Protein AF-A0A7X0EAP2-F1 (afdb_monomer_lite)

Sequence (167 aa):
MKRFVDAPPYDEELSGLHWRYCTFVQALNAYLIGMSKDGLFSGKLLLDENGRLLDAGHTVYPSPDGTKFLAVEQEDGMDGELWTVSDMTGRKLWSGYAGTKIPQQPRGKPDMKPYEAIESNYELPRWTGQGQLQANQVCAAGKLKRVITLKLKDGAWSWKPSIHCAN

Foldseek 3Di:
DDDDDWADDPPDVQAGKDKDWDAQDVLQCWTWIWIGHNQKTFTWTQHPVPRDIAGAGNDWAAANNNQKIKGWIDDPPDPFIKIFIAGSVNDTPDIDTQADWDWDDPPPCNPDGTDTDGQWGWADWHADNVRWIWTWTAGPPRDDTDIWTFDQDPNDTDIPPDDGDDD

Structure (mmCIF, N/CA/C/O backbone):
data_AF-A0A7X0EAP2-F1
#
_entry.id   AF-A0A7X0EAP2-F1
#
loop_
_atom_site.group_PDB
_atom_site.id
_atom_site.type_symbol
_atom_site.label_atom_id
_atom_site.label_alt_id
_atom_site.label_comp_id
_atom_site.label_asym_id
_atom_site.label_entity_id
_atom_site.label_seq_id
_atom_site.pdbx_PDB_ins_code
_atom_site.Cartn_x
_atom_site.Cartn_y
_atom_site.Cartn_z
_atom_site.occupancy
_atom_site.B_iso_or_equiv
_atom_site.auth_seq_id
_atom_site.auth_comp_id
_atom_site.auth_asym_id
_atom_site.auth_atom_id
_atom_site.pdbx_PDB_model_num
ATOM 1 N N . MET A 1 1 ? -19.034 -31.136 13.174 1.00 46.72 1 MET A N 1
ATOM 2 C CA . MET A 1 1 ? -17.945 -30.141 13.280 1.00 46.72 1 MET A CA 1
ATOM 3 C C . MET A 1 1 ? -17.408 -29.898 11.879 1.00 46.72 1 MET A C 1
ATOM 5 O O . MET A 1 1 ? -17.051 -30.868 11.226 1.00 46.72 1 MET A O 1
ATOM 9 N N . LYS A 1 2 ? -17.442 -28.661 11.373 1.00 57.12 2 LYS A N 1
ATOM 10 C CA . LYS A 1 2 ? -16.829 -28.313 10.082 1.00 57.12 2 LYS A CA 1
ATOM 11 C C . LYS A 1 2 ? -15.495 -27.637 10.382 1.00 57.12 2 LYS A C 1
ATOM 13 O O . LYS A 1 2 ? -15.462 -26.713 11.189 1.00 57.12 2 LYS A O 1
ATOM 18 N N . ARG A 1 3 ? -14.415 -28.147 9.798 1.00 69.44 3 ARG A N 1
ATOM 19 C CA . ARG A 1 3 ? -13.068 -27.589 9.926 1.00 69.44 3 ARG A CA 1
ATOM 20 C C . ARG A 1 3 ? -12.755 -26.838 8.638 1.00 69.44 3 ARG A C 1
ATOM 22 O O . ARG A 1 3 ? -13.052 -27.346 7.562 1.00 69.44 3 ARG A O 1
ATOM 29 N N . PHE A 1 4 ? -12.182 -25.649 8.763 1.00 69.56 4 PHE A N 1
ATOM 30 C CA . PHE A 1 4 ? -11.596 -24.957 7.625 1.00 69.56 4 PHE A CA 1
ATOM 31 C C . PHE A 1 4 ? -10.370 -25.743 7.138 1.00 69.56 4 PHE A C 1
ATOM 33 O O . PHE A 1 4 ? -9.511 -26.102 7.947 1.00 69.56 4 PHE A O 1
ATOM 40 N N . VAL A 1 5 ? -10.328 -26.053 5.846 1.00 65.81 5 VAL A N 1
ATOM 41 C CA . VAL A 1 5 ? -9.218 -26.750 5.192 1.00 65.81 5 VAL A CA 1
ATOM 42 C C . VAL A 1 5 ? -8.895 -25.957 3.933 1.00 65.81 5 VAL A C 1
ATOM 44 O O . VAL A 1 5 ? -9.810 -25.643 3.170 1.00 65.81 5 VAL A O 1
ATOM 47 N N . ASP A 1 6 ? -7.620 -25.625 3.760 1.00 72.50 6 ASP A N 1
ATOM 48 C CA . ASP A 1 6 ? -7.077 -25.023 2.541 1.00 72.50 6 ASP A CA 1
ATOM 49 C C . ASP A 1 6 ? -7.408 -25.884 1.301 1.00 72.50 6 ASP A C 1
ATOM 51 O O . ASP A 1 6 ? -7.773 -27.064 1.420 1.00 72.50 6 ASP A O 1
ATOM 55 N N . ALA A 1 7 ? -7.332 -25.300 0.100 1.00 72.62 7 ALA A N 1
ATOM 56 C CA . ALA A 1 7 ? -7.707 -26.012 -1.124 1.00 72.62 7 ALA A CA 1
ATOM 57 C C . ALA A 1 7 ? -6.470 -26.614 -1.821 1.00 72.62 7 ALA A C 1
ATOM 59 O O . ALA A 1 7 ? -5.561 -25.853 -2.154 1.00 72.62 7 ALA A O 1
ATOM 60 N N . PRO A 1 8 ? -6.445 -27.937 -2.093 1.00 66.00 8 PRO A N 1
ATOM 61 C CA . PRO A 1 8 ? -5.408 -28.563 -2.918 1.00 66.00 8 PRO A CA 1
ATOM 62 C C . PRO A 1 8 ? -5.456 -28.048 -4.375 1.00 66.00 8 PRO A C 1
ATOM 64 O O . PRO A 1 8 ? -6.495 -27.521 -4.788 1.00 66.00 8 PRO A O 1
ATOM 67 N N . PRO A 1 9 ? -4.403 -28.268 -5.185 1.00 59.28 9 PRO A N 1
ATOM 68 C CA . PRO A 1 9 ? -3.228 -29.101 -4.908 1.00 59.28 9 PRO A CA 1
ATOM 69 C C . PRO A 1 9 ? -2.066 -28.330 -4.257 1.00 59.28 9 PRO A C 1
ATOM 71 O O . PRO A 1 9 ? -1.942 -27.127 -4.425 1.00 59.28 9 PRO A O 1
ATOM 74 N N . TYR A 1 10 ? -1.240 -29.045 -3.487 1.00 62.09 10 TYR A N 1
ATOM 75 C CA . TYR A 1 10 ? -0.026 -28.533 -2.816 1.00 62.09 10 TYR A CA 1
ATOM 76 C C . TYR A 1 10 ? 1.244 -29.192 -3.370 1.00 62.09 10 TYR A C 1
ATOM 78 O O . TYR A 1 10 ? 2.250 -29.328 -2.678 1.00 62.09 10 TYR A O 1
ATOM 86 N N . ASP A 1 11 ? 1.133 -29.746 -4.571 1.00 66.94 11 ASP A N 1
ATOM 87 C CA . ASP A 1 11 ? 2.210 -30.413 -5.294 1.00 66.94 11 ASP A CA 1
ATOM 88 C C . ASP A 1 11 ? 3.345 -29.450 -5.661 1.00 66.94 11 ASP A C 1
ATOM 90 O O . ASP A 1 11 ? 4.502 -29.867 -5.689 1.00 66.94 11 ASP A O 1
ATOM 94 N N . GLU A 1 12 ? 3.033 -28.165 -5.833 1.00 63.22 12 GLU A N 1
ATOM 95 C CA . GLU A 1 12 ? 4.004 -27.076 -5.926 1.00 63.22 12 GLU A CA 1
ATOM 96 C C . GLU A 1 12 ? 3.786 -26.057 -4.795 1.00 63.22 12 GLU A C 1
ATOM 98 O O . GLU A 1 12 ? 2.662 -25.834 -4.343 1.00 63.22 12 GLU A O 1
ATOM 103 N N . GLU A 1 13 ? 4.866 -25.418 -4.330 1.00 65.12 13 GLU A N 1
ATOM 104 C CA . GLU A 1 13 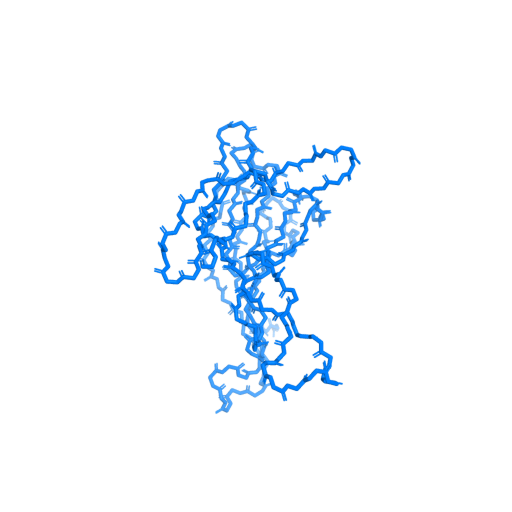? 4.871 -24.526 -3.152 1.00 65.12 13 GLU A CA 1
ATOM 105 C C . GLU A 1 13 ? 3.896 -23.337 -3.271 1.00 65.12 13 GLU A C 1
ATOM 107 O O . GLU A 1 13 ? 3.448 -22.796 -2.261 1.00 65.12 13 GLU A O 1
ATOM 112 N N . LEU A 1 14 ? 3.533 -22.954 -4.500 1.00 69.81 14 LEU A N 1
ATOM 113 C CA . LEU A 1 14 ? 2.633 -21.840 -4.808 1.00 69.81 14 LEU A CA 1
ATOM 114 C C . LEU A 1 14 ? 1.244 -22.273 -5.306 1.00 69.81 14 LEU A C 1
ATOM 116 O O . LEU A 1 14 ? 0.410 -21.404 -5.569 1.00 69.81 14 LEU A O 1
ATOM 120 N N . SER A 1 15 ? 0.982 -23.579 -5.413 1.00 74.06 15 SER A N 1
ATOM 121 C CA . SER A 1 15 ? -0.296 -24.119 -5.888 1.00 74.06 15 SER A CA 1
ATOM 122 C C . SER A 1 15 ? -1.357 -24.144 -4.793 1.00 74.06 15 SER A C 1
ATOM 124 O O . SER A 1 15 ? -1.052 -24.285 -3.603 1.00 74.06 15 SER A O 1
ATOM 126 N N . GLY A 1 16 ? -2.622 -24.042 -5.204 1.00 82.19 16 GLY A N 1
ATOM 127 C CA . GLY A 1 16 ? -3.758 -24.159 -4.296 1.00 82.19 16 GLY A CA 1
ATOM 128 C C . GLY A 1 16 ? -4.045 -22.860 -3.546 1.00 82.19 16 GLY A C 1
ATOM 129 O O . GLY A 1 16 ? -3.484 -21.809 -3.844 1.00 82.19 16 GLY A O 1
ATOM 130 N N . LEU A 1 17 ? -4.967 -22.916 -2.584 1.00 86.19 17 LEU A N 1
ATOM 131 C CA . LEU A 1 17 ? -5.385 -21.759 -1.785 1.00 86.19 17 LEU A CA 1
ATOM 132 C C . LEU A 1 17 ? -4.919 -21.929 -0.346 1.00 86.19 17 LEU A C 1
ATOM 134 O O . LEU A 1 17 ? -5.396 -22.837 0.331 1.00 86.19 17 LEU A O 1
ATOM 138 N N . HIS A 1 18 ? -4.092 -21.003 0.127 1.00 86.81 18 HIS A N 1
ATOM 139 C CA . HIS A 1 18 ? -3.555 -20.992 1.485 1.00 86.81 18 HIS A CA 1
ATOM 140 C C . HIS A 1 18 ? -4.033 -19.763 2.239 1.00 86.81 18 HIS A C 1
ATOM 142 O O . HIS A 1 18 ? -3.993 -18.646 1.712 1.00 86.81 18 HIS A O 1
ATOM 148 N N . TRP A 1 19 ? -4.423 -19.954 3.495 1.00 89.44 19 TRP A N 1
ATOM 149 C CA . TRP A 1 19 ? -4.751 -18.862 4.406 1.00 89.44 19 TRP A CA 1
ATOM 150 C C . TRP A 1 19 ? -3.836 -18.880 5.620 1.00 89.44 19 TRP A C 1
ATOM 152 O O . TRP A 1 19 ? -3.566 -19.923 6.212 1.00 89.44 19 TRP A O 1
ATOM 162 N N . ARG A 1 20 ? -3.390 -17.700 6.047 1.00 90.38 20 ARG A N 1
ATOM 163 C CA . ARG A 1 20 ? -2.554 -17.565 7.243 1.00 90.38 20 ARG A CA 1
ATOM 164 C C . ARG A 1 20 ? -2.922 -16.338 8.051 1.00 90.38 20 ARG A C 1
ATOM 166 O O . ARG A 1 20 ? -3.196 -15.271 7.509 1.00 90.38 20 ARG A O 1
ATOM 173 N N . TYR A 1 21 ? -2.875 -16.478 9.367 1.00 94.12 21 TYR A N 1
ATOM 174 C CA . TYR A 1 21 ? -2.925 -15.325 10.251 1.00 94.12 21 TYR A CA 1
ATOM 175 C C . TYR A 1 21 ? -1.620 -14.529 10.128 1.00 94.12 21 TYR A C 1
ATOM 177 O O . TYR A 1 21 ? -0.541 -15.105 10.262 1.00 94.12 21 TYR A O 1
ATOM 185 N N . CYS A 1 22 ? -1.716 -13.220 9.884 1.00 95.62 22 CYS A N 1
ATOM 186 C CA . CYS A 1 22 ? -0.547 -12.347 9.803 1.00 95.62 22 CYS A CA 1
ATOM 187 C C . CYS A 1 22 ? -0.344 -11.579 11.112 1.00 95.62 22 CYS A C 1
ATOM 189 O O . CYS A 1 22 ? 0.666 -11.757 11.788 1.00 95.62 22 CYS A O 1
ATOM 191 N N . THR A 1 23 ? -1.279 -10.691 11.461 1.00 97.62 23 THR A N 1
ATOM 192 C CA . THR A 1 23 ? -1.156 -9.811 12.633 1.00 97.62 23 THR A CA 1
ATOM 193 C C . THR A 1 23 ? -2.487 -9.140 12.979 1.00 97.62 23 THR A C 1
ATOM 195 O O . THR A 1 23 ? -3.434 -9.176 12.193 1.00 97.62 23 THR A O 1
ATOM 198 N N . PHE A 1 24 ? -2.540 -8.473 14.130 1.00 98.00 24 PHE A N 1
ATOM 199 C CA . PHE A 1 24 ? -3.602 -7.540 14.484 1.00 98.00 24 PHE A CA 1
ATOM 200 C C . PHE A 1 24 ? -3.171 -6.103 14.158 1.00 98.00 24 PHE A C 1
ATOM 202 O O . PHE A 1 24 ? -2.147 -5.616 14.640 1.00 98.00 24 PHE A O 1
ATOM 209 N N . VAL A 1 25 ? -3.953 -5.412 13.332 1.00 97.62 25 VAL A N 1
ATOM 210 C CA . VAL A 1 25 ? -3.721 -4.029 12.905 1.00 97.62 25 VAL A CA 1
ATOM 211 C C . VAL A 1 25 ? -4.490 -3.097 13.837 1.00 97.62 25 VAL A C 1
ATOM 213 O O . VAL A 1 25 ? -5.632 -2.724 13.570 1.00 97.62 25 VAL A O 1
ATOM 216 N N . GLN A 1 26 ? -3.844 -2.703 14.936 1.00 97.19 26 GLN A N 1
ATOM 217 C CA . GLN A 1 26 ? -4.470 -1.920 16.007 1.00 97.19 26 GLN A CA 1
ATOM 218 C C . GLN A 1 26 ? -5.163 -0.643 15.506 1.00 97.19 26 GLN A C 1
ATOM 220 O O . GLN A 1 26 ? -6.276 -0.349 15.928 1.00 97.19 26 GLN A O 1
ATOM 225 N N . ALA A 1 27 ? -4.545 0.088 14.573 1.00 96.44 27 ALA A N 1
ATOM 226 C CA . ALA A 1 27 ? -5.100 1.334 14.037 1.00 96.44 27 ALA A CA 1
ATOM 227 C C . ALA A 1 27 ? -6.436 1.157 13.288 1.00 96.44 27 ALA A C 1
ATOM 229 O O . ALA A 1 27 ? -7.172 2.125 13.136 1.00 96.44 27 ALA A O 1
ATOM 230 N N . LEU A 1 28 ? -6.745 -0.057 12.818 1.00 97.31 28 LEU A N 1
ATOM 231 C CA . LEU A 1 28 ? -7.996 -0.380 12.120 1.00 97.31 28 LEU A CA 1
ATOM 232 C C . LEU A 1 28 ? -8.943 -1.238 12.966 1.00 97.31 28 LEU A C 1
ATOM 234 O O . LEU A 1 28 ? -10.020 -1.582 12.487 1.00 97.31 28 LEU A O 1
ATOM 238 N N . ASN A 1 29 ? -8.531 -1.625 14.179 1.00 97.19 29 ASN A N 1
ATOM 239 C CA . ASN A 1 29 ? -9.209 -2.622 15.007 1.00 97.19 29 ASN A CA 1
ATOM 240 C C . ASN A 1 29 ? -9.577 -3.900 14.217 1.00 97.19 29 ASN A C 1
ATOM 242 O O . ASN A 1 29 ? -10.735 -4.323 14.175 1.00 97.19 29 ASN A O 1
ATOM 246 N N . ALA A 1 30 ? -8.599 -4.470 13.506 1.00 98.12 30 ALA A N 1
ATOM 247 C CA . ALA A 1 30 ? -8.832 -5.566 12.568 1.00 98.12 30 ALA A CA 1
ATOM 248 C C . ALA A 1 30 ? -7.670 -6.564 12.516 1.00 98.12 30 ALA A C 1
ATOM 250 O O . ALA A 1 30 ? -6.506 -6.190 12.653 1.00 98.12 30 ALA A O 1
ATOM 251 N N . TYR A 1 31 ? -7.970 -7.831 12.244 1.00 98.31 31 TYR A N 1
ATOM 252 C CA . TYR A 1 31 ? -6.978 -8.876 11.997 1.00 98.31 31 TYR A CA 1
ATOM 253 C C . TYR A 1 31 ? -6.659 -8.972 10.506 1.00 98.31 31 TYR A C 1
ATOM 255 O O . TYR A 1 31 ? -7.562 -9.110 9.682 1.00 98.31 31 TYR A O 1
ATOM 263 N N . LEU A 1 32 ? -5.375 -8.940 10.153 1.00 98.25 32 LEU A N 1
ATOM 264 C CA . LEU A 1 32 ? -4.917 -9.227 8.799 1.00 98.25 32 LEU A CA 1
ATOM 265 C C . LEU A 1 32 ? -4.759 -10.738 8.623 1.00 98.25 32 LEU A C 1
ATOM 267 O O . LEU A 1 32 ? -3.968 -11.382 9.320 1.00 98.25 32 LEU A O 1
ATOM 271 N N . ILE A 1 33 ? -5.490 -11.280 7.656 1.00 96.94 33 ILE A N 1
ATOM 272 C CA . ILE A 1 33 ? -5.419 -12.676 7.235 1.00 96.94 33 ILE A CA 1
ATOM 273 C C . ILE A 1 33 ? -4.844 -12.689 5.820 1.00 96.94 33 ILE A C 1
ATOM 275 O O . ILE A 1 33 ? -5.469 -12.188 4.888 1.00 96.94 33 ILE A O 1
ATOM 279 N N . GLY A 1 34 ? -3.638 -13.223 5.667 1.00 94.25 34 GLY A N 1
ATOM 280 C CA . GLY A 1 34 ? -2.999 -13.398 4.370 1.00 94.25 34 GLY A CA 1
ATOM 281 C C . GLY A 1 34 ? -3.645 -14.539 3.595 1.00 94.25 34 GLY A C 1
ATOM 282 O O . GLY A 1 34 ? -4.048 -15.545 4.181 1.00 94.25 34 GLY A O 1
ATOM 283 N N . MET A 1 35 ? -3.712 -14.371 2.282 1.00 91.38 35 MET A N 1
ATOM 284 C CA . MET A 1 35 ? -4.244 -15.347 1.342 1.00 91.38 35 MET A CA 1
ATOM 285 C C . MET A 1 35 ? -3.261 -15.476 0.183 1.00 91.38 35 MET A C 1
ATOM 287 O O . MET A 1 35 ? -2.872 -14.461 -0.397 1.00 91.38 35 MET A O 1
ATOM 291 N N . SER A 1 36 ? -2.886 -16.699 -0.175 1.00 88.25 36 SER A N 1
ATOM 292 C CA . SER A 1 36 ? -2.190 -16.961 -1.432 1.00 88.25 36 SER A CA 1
ATOM 293 C C . SER A 1 36 ? -2.947 -17.972 -2.271 1.00 88.25 36 SER A C 1
ATOM 295 O O . SER A 1 36 ? -3.455 -18.956 -1.735 1.00 88.25 36 SER A O 1
ATOM 297 N N . LYS A 1 37 ? -3.051 -17.714 -3.573 1.00 86.88 37 LYS A N 1
ATOM 298 C CA . LYS A 1 37 ? -3.723 -18.610 -4.510 1.00 86.88 37 LYS A CA 1
ATOM 299 C C . LYS A 1 37 ? -2.971 -18.674 -5.827 1.00 86.88 37 LYS A C 1
ATOM 301 O O . LYS A 1 37 ? -2.954 -17.669 -6.524 1.00 86.88 37 LYS A O 1
ATOM 306 N N . ASP A 1 38 ? -2.432 -19.837 -6.178 1.00 82.31 38 ASP A N 1
ATOM 307 C CA . ASP A 1 38 ? -1.780 -20.057 -7.477 1.00 82.31 38 ASP A CA 1
ATOM 308 C C . ASP A 1 38 ? -0.772 -18.924 -7.802 1.00 82.31 38 ASP A C 1
ATOM 310 O O . ASP A 1 38 ? -0.888 -18.239 -8.813 1.00 82.31 38 ASP A O 1
ATOM 314 N N . GLY A 1 39 ? 0.137 -18.624 -6.864 1.00 77.62 39 GLY A N 1
ATOM 315 C CA . GLY A 1 39 ? 1.127 -17.536 -6.984 1.00 77.62 39 GLY A CA 1
ATOM 316 C C . GLY A 1 39 ? 0.634 -16.104 -6.698 1.00 77.62 39 GLY A C 1
ATOM 317 O O . GLY A 1 39 ? 1.456 -15.218 -6.474 1.00 77.62 39 GLY A O 1
ATOM 318 N N . LEU A 1 40 ? -0.679 -15.846 -6.629 1.00 84.50 40 LEU A N 1
ATOM 319 C CA . LEU A 1 40 ? -1.227 -14.548 -6.202 1.00 84.50 40 LEU A CA 1
ATOM 320 C C . LEU A 1 40 ? -1.054 -14.367 -4.692 1.00 84.50 40 LEU A C 1
ATOM 322 O O . LEU A 1 40 ? -1.530 -15.205 -3.927 1.00 84.50 40 LEU A O 1
ATOM 326 N N . PHE A 1 41 ? -0.492 -13.239 -4.251 1.00 89.00 41 PHE A N 1
ATOM 327 C CA . PHE A 1 41 ? -0.398 -12.873 -2.833 1.00 89.00 41 PHE A CA 1
ATOM 328 C C . PHE A 1 41 ? -1.322 -11.693 -2.501 1.00 89.00 41 PHE A C 1
ATOM 330 O O . PHE A 1 41 ? -1.153 -10.580 -3.003 1.00 89.00 41 PHE A O 1
ATOM 337 N N . SER A 1 42 ? -2.294 -11.923 -1.617 1.00 93.50 42 SER A N 1
ATOM 338 C CA . SER A 1 42 ? -3.310 -10.946 -1.199 1.00 93.50 42 SER A CA 1
ATOM 339 C C . SER A 1 42 ? -3.699 -11.169 0.278 1.00 93.50 42 SER A C 1
ATOM 341 O O . SER A 1 42 ? -2.986 -11.835 1.039 1.00 93.50 42 SER A O 1
ATOM 343 N N . GLY A 1 43 ? -4.804 -10.580 0.736 1.00 95.12 43 GLY A N 1
ATOM 344 C CA . GLY A 1 43 ? -5.300 -10.759 2.094 1.00 95.12 43 GLY A CA 1
ATOM 345 C C . GLY A 1 43 ? -6.709 -10.225 2.332 1.00 95.12 43 GLY A C 1
ATOM 346 O O . GLY A 1 43 ? -7.384 -9.696 1.447 1.00 95.12 43 GLY A O 1
ATOM 347 N N . LYS A 1 44 ? -7.171 -10.391 3.570 1.00 97.38 44 LYS A N 1
ATOM 348 C CA . LYS A 1 44 ? -8.424 -9.841 4.091 1.00 97.38 44 LYS A CA 1
ATOM 349 C C . LYS A 1 44 ? -8.180 -9.175 5.438 1.00 97.38 44 LYS A C 1
ATOM 351 O O . LYS A 1 44 ? -7.378 -9.660 6.236 1.00 97.38 44 LYS A O 1
ATOM 356 N N . LEU A 1 45 ? -8.916 -8.104 5.710 1.00 98.12 45 LEU A N 1
ATOM 357 C CA . LEU A 1 45 ? -9.054 -7.558 7.059 1.00 98.12 45 LEU A CA 1
ATOM 358 C C . LEU A 1 45 ? -10.348 -8.080 7.675 1.00 98.12 45 LEU A C 1
ATOM 360 O O . LEU A 1 45 ? -11.427 -7.812 7.153 1.00 98.12 45 LEU A O 1
ATOM 364 N N . LEU A 1 46 ? -10.239 -8.803 8.784 1.00 98.06 46 LEU A N 1
ATOM 365 C CA . LEU A 1 46 ? -11.362 -9.197 9.627 1.00 98.06 46 LEU A CA 1
ATOM 366 C C . LEU A 1 46 ? -11.543 -8.148 10.725 1.00 98.06 46 LEU A C 1
ATOM 368 O O . LEU A 1 46 ? -10.707 -8.056 11.623 1.00 98.06 46 LEU A O 1
ATOM 372 N N . LEU A 1 47 ? -12.607 -7.351 10.644 1.00 97.62 47 LEU A N 1
ATOM 373 C CA . LEU A 1 47 ? -12.907 -6.324 11.643 1.00 97.62 47 LEU A CA 1
ATOM 374 C C . LEU A 1 47 ? -13.307 -6.981 12.966 1.00 97.62 47 LEU A C 1
ATOM 376 O O . LEU A 1 47 ? -14.226 -7.799 12.990 1.00 97.62 47 LEU A O 1
ATOM 380 N N . ASP A 1 48 ? -12.646 -6.600 14.056 1.00 97.38 48 ASP A N 1
ATOM 381 C CA . ASP A 1 48 ? -12.858 -7.206 15.376 1.00 97.38 48 ASP A CA 1
ATOM 382 C C . ASP A 1 48 ? -14.265 -6.919 15.925 1.00 97.38 48 ASP A C 1
ATOM 384 O O . ASP A 1 48 ? -14.935 -7.799 16.455 1.00 97.38 48 ASP A O 1
ATOM 388 N N . GLU A 1 49 ? -14.768 -5.704 15.697 1.00 96.12 49 GLU A N 1
ATOM 389 C CA . GLU A 1 49 ? -16.049 -5.240 16.243 1.00 96.12 49 GLU A CA 1
ATOM 390 C C . GLU A 1 49 ? -17.264 -6.045 15.750 1.00 96.12 49 GLU A C 1
ATOM 392 O O . GLU A 1 49 ? -18.219 -6.256 16.495 1.00 96.12 49 GLU A O 1
ATOM 397 N N . ASN A 1 50 ? -17.266 -6.465 14.480 1.00 95.25 50 ASN A N 1
ATOM 398 C CA . ASN A 1 50 ? -18.454 -7.044 13.840 1.00 95.25 50 ASN A CA 1
ATOM 399 C C . ASN A 1 50 ? -18.176 -8.265 12.953 1.00 95.25 50 ASN A C 1
ATOM 401 O O . ASN A 1 50 ? -19.093 -8.770 12.305 1.00 95.25 50 ASN A O 1
ATOM 405 N N . GLY A 1 51 ? -16.928 -8.730 12.887 1.00 96.25 51 GLY A N 1
ATOM 406 C CA . GLY A 1 51 ? -16.532 -9.880 12.079 1.00 96.25 51 GLY A CA 1
ATOM 407 C C . GLY A 1 51 ? -16.638 -9.667 10.565 1.00 96.25 51 GLY A C 1
ATOM 408 O O . GLY A 1 51 ? -16.553 -10.635 9.808 1.00 96.25 51 GLY A O 1
ATOM 409 N N . ARG A 1 52 ? -16.837 -8.432 10.084 1.00 96.75 52 ARG A N 1
ATOM 410 C CA . ARG A 1 52 ? -16.884 -8.148 8.644 1.00 96.75 52 ARG A CA 1
ATOM 411 C C . ARG A 1 52 ? -15.506 -8.348 8.023 1.00 96.75 52 ARG A C 1
ATOM 413 O O . ARG A 1 52 ? -14.504 -7.887 8.562 1.00 96.75 52 ARG A O 1
ATOM 420 N N . LEU A 1 53 ? -15.480 -8.969 6.848 1.00 96.94 53 LEU A N 1
ATOM 421 C CA . LEU A 1 53 ? -14.283 -9.086 6.022 1.00 96.94 53 LEU A CA 1
ATOM 422 C C . LEU A 1 53 ? -14.225 -7.951 4.998 1.00 96.94 53 LEU A C 1
ATOM 424 O O . LEU A 1 53 ? -15.214 -7.678 4.318 1.00 96.94 53 LEU A O 1
ATOM 428 N N . LEU A 1 54 ? -13.062 -7.319 4.876 1.00 97.69 54 LEU A N 1
ATOM 429 C CA . LEU A 1 54 ? -12.735 -6.366 3.817 1.00 97.69 54 LEU A CA 1
ATOM 430 C C . LEU A 1 54 ? -11.618 -6.930 2.942 1.00 97.69 54 LEU A C 1
ATOM 432 O O . LEU A 1 54 ? -10.702 -7.585 3.448 1.00 97.69 54 LEU A O 1
ATOM 436 N N . ASP A 1 55 ? -11.674 -6.634 1.644 1.00 96.69 55 ASP A N 1
ATOM 437 C CA . ASP A 1 55 ? -10.550 -6.883 0.745 1.00 96.69 55 ASP A CA 1
ATOM 438 C C . ASP A 1 55 ? -9.335 -6.073 1.195 1.00 96.69 55 ASP A C 1
ATOM 440 O O . ASP A 1 55 ? -9.429 -4.880 1.501 1.00 96.69 55 ASP A O 1
ATOM 444 N N . ALA A 1 56 ? -8.194 -6.746 1.255 1.00 95.62 56 ALA A N 1
ATOM 445 C CA . ALA A 1 56 ? -6.927 -6.170 1.644 1.00 95.62 56 ALA A CA 1
ATOM 446 C C . ALA A 1 56 ? -5.807 -6.783 0.800 1.00 95.62 56 ALA A C 1
ATOM 448 O O . ALA A 1 56 ? -6.044 -7.572 -0.107 1.00 95.62 56 ALA A O 1
ATOM 449 N N . GLY A 1 57 ? -4.581 -6.390 1.107 1.00 94.31 57 GLY A N 1
ATOM 450 C CA . GLY A 1 57 ? -3.392 -6.938 0.485 1.00 94.31 57 GLY A CA 1
ATOM 451 C C . GLY A 1 57 ? -2.709 -7.966 1.374 1.00 94.31 57 GLY A C 1
ATOM 452 O O . GLY A 1 57 ? -3.119 -8.182 2.516 1.00 94.31 57 GLY A O 1
ATOM 453 N N . HIS A 1 58 ? -1.610 -8.543 0.890 1.00 93.88 58 HIS A N 1
ATOM 454 C CA . HIS A 1 58 ? -0.704 -9.298 1.760 1.00 93.88 58 HIS A CA 1
ATOM 455 C C . HIS A 1 58 ? 0.000 -8.376 2.774 1.00 93.88 58 HIS A C 1
ATOM 457 O O . HIS A 1 58 ? 0.421 -8.839 3.834 1.00 93.88 58 HIS A O 1
ATOM 463 N N . THR A 1 59 ? 0.065 -7.072 2.479 1.00 96.31 59 THR A N 1
ATOM 464 C CA . THR A 1 59 ? 0.517 -6.015 3.393 1.00 96.31 59 THR A CA 1
ATOM 465 C C . THR A 1 59 ? -0.524 -4.894 3.462 1.00 96.31 59 THR A C 1
ATOM 467 O O . THR A 1 59 ? -1.166 -4.559 2.464 1.00 96.31 59 THR A O 1
ATOM 470 N N . VAL A 1 60 ? -0.689 -4.295 4.647 1.00 97.56 60 VAL A N 1
ATOM 471 C CA . VAL A 1 60 ? -1.615 -3.180 4.892 1.00 97.56 60 VAL A CA 1
ATOM 472 C C . VAL A 1 60 ? -0.910 -2.043 5.632 1.00 97.56 60 VAL A C 1
ATOM 474 O O . VAL A 1 60 ? -0.251 -2.272 6.643 1.00 97.56 60 VAL A O 1
ATOM 477 N N . TYR A 1 61 ? -1.113 -0.808 5.169 1.00 98.12 61 TYR A N 1
ATOM 478 C CA . TYR A 1 61 ? -0.659 0.416 5.830 1.00 98.12 61 TYR A CA 1
ATOM 479 C C . TYR A 1 61 ? -1.875 1.252 6.247 1.00 98.12 61 TYR A C 1
ATOM 481 O O . TYR A 1 61 ? -2.518 1.857 5.380 1.00 98.12 61 TYR A O 1
ATOM 489 N N . PRO A 1 62 ? -2.217 1.302 7.543 1.00 97.94 62 PRO A N 1
ATOM 490 C CA . PRO A 1 62 ? -3.365 2.063 8.023 1.00 97.94 62 PRO A CA 1
ATOM 491 C C . PRO A 1 62 ? -3.088 3.570 8.044 1.00 97.94 62 PRO A C 1
ATOM 493 O O . PRO A 1 62 ? -1.967 3.996 8.338 1.00 97.94 62 PRO A O 1
ATOM 496 N N . SER A 1 63 ? -4.104 4.386 7.752 1.00 97.75 63 SER A N 1
ATOM 497 C CA . SER A 1 63 ? -4.024 5.829 7.980 1.00 97.75 63 SER A CA 1
ATOM 498 C C . SER A 1 63 ? -4.018 6.137 9.485 1.00 97.75 63 SER A C 1
ATOM 500 O O . SER A 1 63 ? -4.549 5.353 10.272 1.00 97.75 63 SER A O 1
ATOM 502 N N . PRO A 1 64 ? -3.447 7.275 9.927 1.00 96.94 64 PRO A N 1
ATOM 503 C CA . PRO A 1 64 ? -3.328 7.580 11.355 1.00 96.94 64 PRO A CA 1
ATOM 504 C C . PRO A 1 64 ? -4.669 7.727 12.079 1.00 96.94 64 PRO A C 1
ATOM 506 O O . PRO A 1 64 ? -4.741 7.493 13.278 1.00 96.94 64 PRO A O 1
ATOM 509 N N . ASP A 1 65 ? -5.716 8.124 11.355 1.00 96.62 65 ASP A N 1
ATOM 510 C CA . ASP A 1 65 ? -7.083 8.260 11.865 1.00 96.62 65 ASP A CA 1
ATOM 511 C C . ASP A 1 65 ? -7.885 6.946 11.808 1.00 96.62 65 ASP A C 1
ATOM 513 O O . ASP A 1 65 ? -9.052 6.930 12.190 1.00 96.62 65 ASP A O 1
ATOM 517 N N . GLY A 1 66 ? -7.297 5.866 11.283 1.00 96.69 66 GLY A N 1
ATOM 518 C CA . GLY A 1 66 ? -7.946 4.564 11.140 1.00 96.69 66 GLY A CA 1
ATOM 519 C C . GLY A 1 66 ? -9.098 4.520 10.131 1.00 96.69 66 GLY A C 1
ATOM 520 O O . GLY A 1 66 ? -9.814 3.526 10.072 1.00 96.69 66 GLY A O 1
ATOM 521 N N . THR A 1 67 ? -9.317 5.571 9.330 1.00 96.81 67 THR A N 1
ATOM 522 C CA . THR A 1 67 ? -10.473 5.637 8.411 1.00 96.81 67 THR A CA 1
ATOM 523 C C . THR A 1 67 ? -10.201 5.034 7.036 1.00 96.81 67 THR A C 1
ATOM 525 O O . THR A 1 67 ? -11.141 4.758 6.282 1.00 96.81 67 THR A O 1
ATOM 528 N N . LYS A 1 68 ? -8.924 4.860 6.685 1.00 97.31 68 LYS A N 1
ATOM 529 C CA . LYS A 1 68 ? -8.454 4.367 5.389 1.00 97.31 68 LYS A CA 1
ATOM 530 C C . LYS A 1 68 ? -7.255 3.454 5.580 1.00 97.31 68 LYS A C 1
ATOM 532 O O . LYS A 1 68 ? -6.579 3.466 6.607 1.00 97.31 68 LYS A O 1
ATOM 537 N N . PHE A 1 69 ? -6.943 2.706 4.539 1.00 98.31 69 PHE A N 1
ATOM 538 C CA . PHE A 1 69 ? -5.714 1.939 4.478 1.00 98.31 69 PHE A CA 1
ATOM 539 C C . PHE A 1 69 ? -5.240 1.792 3.038 1.00 98.31 69 PHE A C 1
ATOM 541 O O . PHE A 1 69 ? -6.030 1.853 2.096 1.00 98.31 69 PHE A O 1
ATOM 548 N N . LEU A 1 70 ? -3.932 1.621 2.882 1.00 98.50 70 LEU A N 1
ATOM 549 C CA . LEU A 1 70 ? -3.329 1.110 1.659 1.00 98.50 70 LEU A CA 1
ATOM 550 C C . LEU A 1 70 ? -3.194 -0.409 1.805 1.00 98.50 70 LEU A C 1
ATOM 552 O O . LEU A 1 70 ? -2.609 -0.877 2.777 1.00 98.50 70 LEU A O 1
ATOM 556 N N 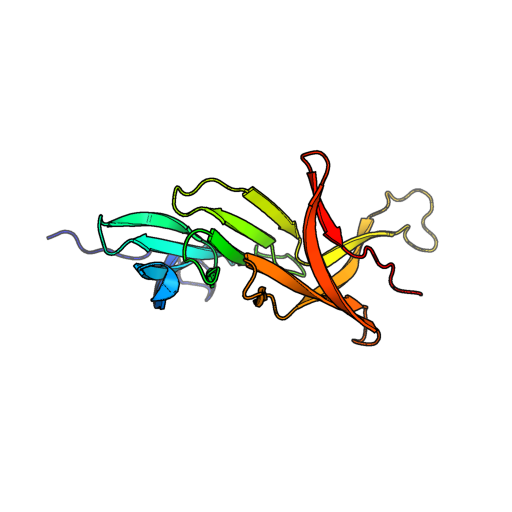. ALA A 1 71 ? -3.709 -1.149 0.836 1.00 98.06 71 ALA A N 1
ATOM 557 C CA . ALA A 1 71 ? -3.495 -2.569 0.619 1.00 98.06 71 ALA A CA 1
ATOM 558 C C . ALA A 1 71 ? -2.470 -2.770 -0.503 1.00 98.06 71 ALA A C 1
ATOM 560 O O . ALA A 1 71 ? -2.536 -2.084 -1.527 1.00 98.06 71 ALA A O 1
ATOM 561 N N . VAL A 1 72 ? -1.544 -3.703 -0.297 1.00 96.88 72 VAL A N 1
ATOM 562 C CA . VAL A 1 72 ? -0.515 -4.092 -1.268 1.00 96.88 72 VAL A CA 1
ATOM 563 C C . VAL A 1 72 ? -0.725 -5.544 -1.673 1.00 96.88 72 VAL A C 1
ATOM 565 O O . VAL A 1 72 ? -0.752 -6.431 -0.819 1.00 96.88 72 VAL A O 1
ATOM 568 N N . GLU A 1 73 ? -0.893 -5.764 -2.968 1.00 94.50 73 GLU A N 1
ATOM 569 C CA . GLU A 1 73 ? -1.071 -7.069 -3.595 1.00 94.50 73 GLU A CA 1
ATOM 570 C C . GLU A 1 73 ? 0.062 -7.314 -4.591 1.00 94.50 73 GLU A C 1
ATOM 572 O O . GLU A 1 73 ? 0.572 -6.374 -5.204 1.00 94.50 73 GLU A O 1
ATOM 577 N N . GLN A 1 74 ? 0.426 -8.577 -4.788 1.00 88.56 74 GLN A N 1
ATOM 578 C CA . GLN A 1 74 ? 1.357 -8.977 -5.836 1.00 88.56 74 GLN A CA 1
ATOM 579 C C . GLN A 1 74 ? 0.695 -10.078 -6.656 1.00 88.56 74 GLN A C 1
ATOM 581 O O . GLN A 1 74 ? 0.481 -11.187 -6.162 1.00 88.56 74 GLN A O 1
ATOM 586 N N . GLU A 1 75 ? 0.315 -9.738 -7.888 1.00 82.25 75 GLU A N 1
ATOM 587 C CA . GLU A 1 75 ? -0.207 -10.711 -8.845 1.00 82.25 75 GLU A CA 1
ATOM 588 C C . GLU A 1 75 ? 0.927 -11.588 -9.371 1.00 82.25 75 GLU A C 1
ATOM 590 O O . GLU A 1 75 ? 2.063 -11.130 -9.531 1.00 82.25 75 GLU A O 1
ATOM 595 N N . ASP A 1 76 ? 0.601 -12.849 -9.648 1.00 75.56 76 ASP A N 1
ATOM 596 C CA . ASP A 1 76 ? 1.557 -13.779 -10.231 1.00 75.56 76 ASP A CA 1
ATOM 597 C C . ASP A 1 76 ? 2.052 -13.273 -11.595 1.00 75.56 76 ASP A C 1
ATOM 599 O O . ASP A 1 76 ? 1.294 -12.730 -12.404 1.00 75.56 76 ASP A O 1
ATOM 603 N N . GLY A 1 77 ? 3.352 -13.424 -11.835 1.00 71.88 77 GLY A N 1
ATOM 604 C CA . GLY A 1 77 ? 4.005 -13.004 -13.072 1.00 71.88 77 GLY A CA 1
ATOM 605 C C . GLY A 1 77 ? 4.148 -11.490 -13.281 1.00 71.88 77 GLY A C 1
ATOM 606 O O . GLY A 1 77 ? 4.620 -11.089 -14.346 1.00 71.88 77 GLY A O 1
ATOM 607 N N . MET A 1 78 ? 3.774 -10.637 -12.317 1.00 71.38 78 MET A N 1
ATOM 608 C CA . MET A 1 78 ? 4.028 -9.193 -12.400 1.00 71.38 78 MET A CA 1
ATOM 609 C C . MET A 1 78 ? 5.372 -8.793 -11.778 1.00 71.38 78 MET A C 1
ATOM 611 O O . MET A 1 78 ? 5.677 -9.130 -10.635 1.00 71.38 78 MET A O 1
ATOM 615 N N . ASP A 1 79 ? 6.119 -7.946 -12.492 1.00 74.62 79 ASP A N 1
ATOM 616 C CA . ASP A 1 79 ? 7.365 -7.311 -12.028 1.00 74.62 79 ASP A CA 1
ATOM 617 C C . ASP A 1 79 ? 7.124 -6.159 -11.019 1.00 74.62 79 ASP A C 1
ATOM 619 O O . ASP A 1 79 ? 7.908 -5.211 -10.930 1.00 74.62 79 ASP A O 1
ATOM 623 N N . GLY A 1 80 ? 6.024 -6.207 -10.260 1.00 83.25 80 GLY A N 1
ATOM 624 C CA . GLY A 1 80 ? 5.718 -5.214 -9.236 1.00 83.25 80 GLY A CA 1
ATOM 625 C C . GLY A 1 80 ? 4.365 -5.398 -8.558 1.00 83.25 80 GLY 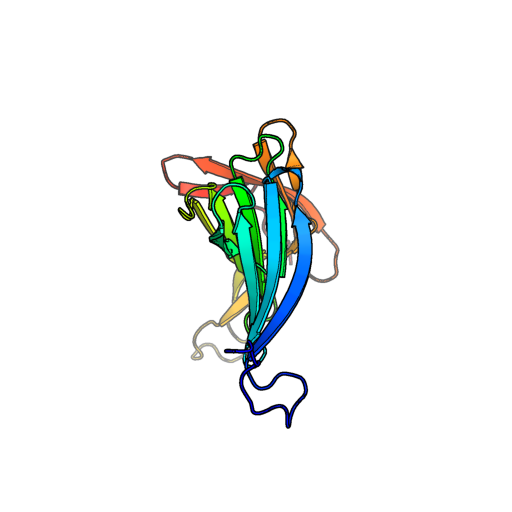A C 1
ATOM 626 O O . GLY A 1 80 ? 3.607 -6.323 -8.840 1.00 83.25 80 GLY A O 1
ATOM 627 N N . GLU A 1 81 ? 4.074 -4.482 -7.639 1.00 92.75 81 GLU A N 1
ATOM 628 C CA . GLU A 1 81 ? 2.909 -4.555 -6.762 1.00 92.75 81 GLU A CA 1
ATOM 629 C C . GLU A 1 81 ? 1.712 -3.771 -7.324 1.00 92.75 81 GLU A C 1
ATOM 631 O O . GLU A 1 81 ? 1.852 -2.712 -7.951 1.00 92.75 81 GLU A O 1
ATOM 636 N N . LEU A 1 82 ? 0.508 -4.261 -7.035 1.00 94.56 82 LEU A N 1
ATOM 637 C CA . LEU A 1 82 ? -0.732 -3.510 -7.152 1.00 94.56 82 LEU A CA 1
ATOM 638 C C . LEU A 1 82 ? -1.048 -2.871 -5.801 1.00 94.56 82 LEU A C 1
ATOM 640 O O . LEU A 1 82 ? -1.131 -3.535 -4.768 1.00 94.56 82 LEU A O 1
ATOM 644 N N . TRP A 1 83 ? -1.252 -1.561 -5.806 1.00 97.00 83 TRP A N 1
ATOM 645 C CA . TRP A 1 83 ? -1.609 -0.807 -4.616 1.00 97.00 83 TRP A CA 1
ATOM 646 C C . TRP A 1 83 ? -3.064 -0.363 -4.692 1.00 97.00 83 TRP A C 1
ATOM 648 O O . TRP A 1 83 ? -3.527 0.127 -5.722 1.00 97.00 83 TRP A O 1
ATOM 658 N N . THR A 1 84 ? -3.786 -0.493 -3.583 1.00 97.94 84 THR A N 1
ATOM 659 C CA . THR A 1 84 ? -5.192 -0.094 -3.468 1.00 97.94 84 THR A CA 1
ATOM 660 C C . THR A 1 84 ? -5.406 0.705 -2.190 1.00 97.94 84 THR A C 1
ATOM 662 O O . THR A 1 84 ? -5.110 0.229 -1.102 1.00 97.94 84 THR A O 1
ATOM 665 N N . VAL A 1 85 ? -5.957 1.915 -2.292 1.00 97.94 85 VAL A N 1
ATOM 666 C CA . VAL A 1 85 ? -6.415 2.685 -1.129 1.00 97.94 85 VAL A CA 1
ATOM 667 C C . VAL A 1 85 ? -7.912 2.481 -0.969 1.00 97.94 85 VAL A C 1
ATOM 669 O O . VAL A 1 85 ? -8.674 2.798 -1.884 1.00 97.94 85 VAL A O 1
ATOM 672 N N . SER A 1 86 ? -8.330 2.017 0.203 1.00 97.94 86 SER A N 1
ATOM 673 C CA . SER A 1 86 ? -9.732 1.774 0.548 1.00 97.94 86 SER A CA 1
ATOM 674 C C . SER A 1 86 ? -10.104 2.479 1.849 1.00 97.94 86 SER A C 1
ATOM 676 O O . SER A 1 86 ? -9.241 2.775 2.679 1.00 97.94 86 SER A O 1
ATOM 678 N N . ASP A 1 87 ? -11.392 2.768 2.025 1.00 97.19 87 ASP A N 1
ATOM 679 C CA . ASP A 1 87 ? -11.943 3.156 3.325 1.00 97.19 87 ASP A CA 1
ATOM 680 C C . ASP A 1 87 ? -12.433 1.937 4.128 1.00 97.19 87 ASP A C 1
ATOM 682 O O . ASP A 1 87 ? -12.533 0.819 3.614 1.00 97.19 87 ASP A O 1
ATOM 686 N N . MET A 1 88 ? -12.768 2.152 5.402 1.00 97.19 88 MET A N 1
ATOM 687 C CA . MET A 1 88 ? -13.225 1.080 6.298 1.00 97.19 88 MET A CA 1
ATOM 688 C C . MET A 1 88 ? -14.602 0.500 5.952 1.00 97.19 88 MET A C 1
ATOM 690 O O . MET A 1 88 ? -15.024 -0.462 6.591 1.00 97.19 88 MET A O 1
ATOM 694 N N . THR A 1 89 ? -15.309 1.031 4.947 1.00 96.69 89 THR A N 1
ATOM 695 C CA . THR A 1 89 ? -16.520 0.398 4.392 1.00 96.69 89 THR A CA 1
ATOM 696 C C . THR A 1 89 ? -16.197 -0.643 3.319 1.00 96.69 89 THR A C 1
ATOM 698 O O . THR A 1 89 ? -17.089 -1.379 2.906 1.00 96.69 89 THR A O 1
ATOM 701 N N . GLY A 1 90 ? -14.932 -0.723 2.889 1.00 95.88 90 GLY A N 1
ATOM 702 C CA . GLY A 1 90 ? -14.479 -1.544 1.766 1.00 95.88 90 GLY A CA 1
ATOM 703 C C . GLY A 1 90 ? -14.538 -0.815 0.423 1.00 95.88 90 GLY A C 1
ATOM 704 O O . GLY A 1 90 ? -14.212 -1.397 -0.610 1.00 95.88 90 GLY A O 1
ATOM 705 N N . ARG A 1 91 ? -14.933 0.464 0.399 1.00 96.75 91 ARG A N 1
ATOM 706 C CA . ARG A 1 91 ? -14.972 1.233 -0.844 1.00 96.75 91 ARG A CA 1
ATOM 707 C C . ARG A 1 91 ? -13.551 1.590 -1.271 1.00 96.75 91 ARG A C 1
ATOM 709 O O . ARG A 1 91 ? -12.823 2.286 -0.562 1.00 96.75 91 ARG A O 1
ATOM 716 N N . LYS A 1 92 ? -13.201 1.161 -2.483 1.00 96.56 92 LYS A N 1
ATOM 717 C CA . LYS A 1 92 ? -11.963 1.519 -3.176 1.00 96.56 92 LYS A CA 1
ATOM 718 C C . LYS A 1 92 ? -11.971 3.009 -3.532 1.00 96.56 92 LYS A C 1
ATOM 720 O O . LYS A 1 92 ? -12.843 3.473 -4.264 1.00 96.56 92 LYS A O 1
ATOM 725 N N . LEU A 1 93 ? -10.999 3.751 -3.013 1.00 95.25 93 LEU A N 1
ATOM 726 C CA . LEU A 1 93 ? -10.784 5.173 -3.295 1.00 95.25 93 LEU A CA 1
ATOM 727 C C . LEU A 1 93 ? -9.798 5.367 -4.449 1.00 95.25 93 LEU A C 1
ATOM 729 O O . LEU A 1 93 ? -9.984 6.2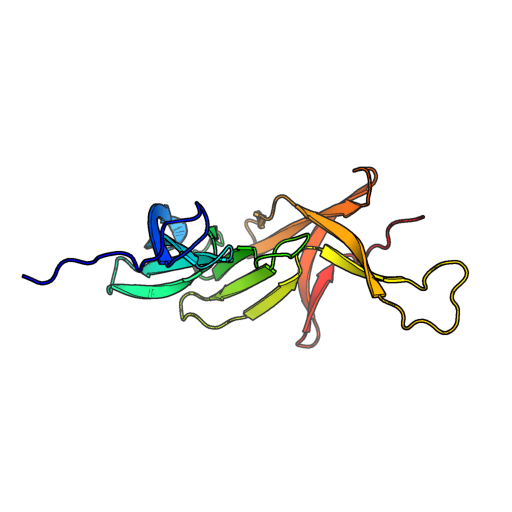61 -5.269 1.00 95.25 93 LEU A O 1
ATOM 733 N N . TRP A 1 94 ? -8.766 4.528 -4.514 1.00 96.25 94 TRP A N 1
ATOM 734 C CA . TRP A 1 94 ? -7.768 4.522 -5.582 1.00 96.25 94 TRP A CA 1
ATOM 735 C C . TRP A 1 94 ? -7.191 3.117 -5.754 1.00 96.25 94 TRP A C 1
ATOM 737 O O . TRP A 1 94 ? -7.143 2.347 -4.799 1.00 96.25 94 TRP A O 1
ATOM 747 N N . SER A 1 95 ? -6.739 2.785 -6.959 1.00 95.75 95 SER A N 1
ATOM 748 C CA . SER A 1 95 ? -5.947 1.585 -7.214 1.00 95.75 95 SER A CA 1
ATOM 749 C C . SER A 1 95 ? -5.047 1.808 -8.423 1.00 95.75 95 SER A C 1
ATOM 751 O O . SER A 1 95 ? -5.426 2.531 -9.348 1.00 95.75 95 SER A O 1
ATOM 753 N N . GLY A 1 96 ? -3.853 1.228 -8.402 1.00 94.19 96 GLY A N 1
ATOM 754 C CA . GLY A 1 96 ? -2.901 1.328 -9.496 1.00 94.19 96 GLY A CA 1
ATOM 755 C C . GLY A 1 96 ? -1.590 0.612 -9.205 1.00 94.19 96 GLY A C 1
ATOM 756 O O . GLY A 1 96 ? -1.301 0.243 -8.068 1.00 94.19 96 GLY A O 1
ATOM 757 N N . TYR A 1 97 ? -0.798 0.427 -10.257 1.00 93.31 97 TYR A N 1
ATOM 758 C CA . TYR A 1 97 ? 0.543 -0.140 -10.161 1.00 93.31 97 TYR A CA 1
ATOM 759 C C . TYR A 1 97 ? 1.446 0.722 -9.263 1.00 93.31 97 TYR A C 1
ATOM 761 O O . TYR A 1 97 ? 1.393 1.957 -9.321 1.00 93.31 97 TYR A O 1
ATOM 769 N N . ALA A 1 98 ? 2.284 0.080 -8.453 1.00 94.19 98 ALA A N 1
ATOM 770 C CA . ALA A 1 98 ? 3.256 0.715 -7.567 1.00 94.19 98 ALA A CA 1
ATOM 771 C C . ALA A 1 98 ?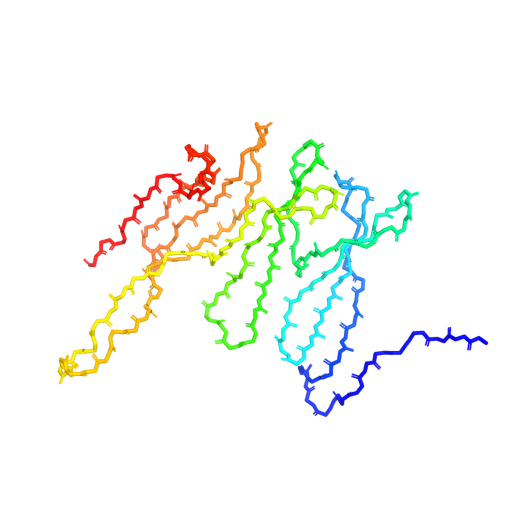 4.485 1.228 -8.336 1.00 94.19 98 ALA A C 1
ATOM 773 O O . ALA A 1 98 ? 5.620 0.834 -8.080 1.00 94.19 98 ALA A O 1
ATOM 774 N N . GLY A 1 99 ? 4.266 2.107 -9.310 1.00 92.25 99 GLY A N 1
ATOM 775 C CA . GLY A 1 99 ? 5.332 2.633 -10.150 1.00 92.25 99 GLY A CA 1
ATOM 776 C C . GLY A 1 99 ? 4.830 3.455 -11.329 1.00 92.25 99 GLY A C 1
ATOM 777 O O . GLY A 1 99 ? 3.625 3.612 -11.538 1.00 92.25 99 GLY A O 1
ATOM 778 N N . THR A 1 100 ? 5.764 3.965 -12.129 1.00 90.56 100 THR A N 1
ATOM 779 C CA . THR A 1 100 ? 5.457 4.536 -13.446 1.00 90.56 100 THR A CA 1
ATOM 780 C C . THR A 1 100 ? 5.807 3.540 -14.540 1.00 90.56 100 THR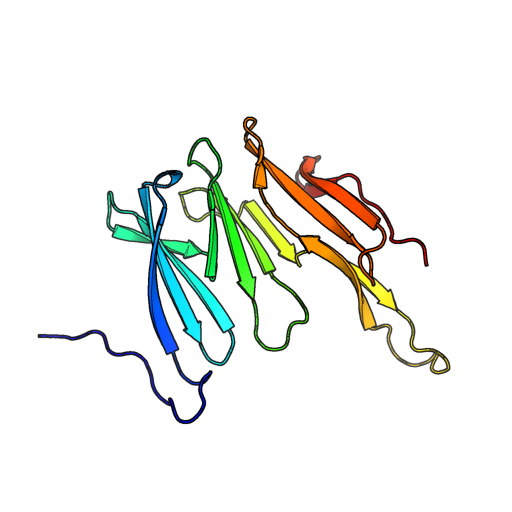 A C 1
ATOM 782 O O . THR A 1 100 ? 6.876 2.928 -14.527 1.00 90.56 100 THR A O 1
ATOM 785 N N . LYS A 1 101 ? 4.897 3.391 -15.503 1.00 88.56 101 LYS A N 1
ATOM 786 C CA . LYS A 1 101 ? 5.118 2.628 -16.730 1.00 88.56 101 LYS A CA 1
ATOM 787 C C . LYS A 1 101 ? 5.216 3.594 -17.903 1.00 88.56 101 LYS A C 1
ATOM 789 O O . LYS A 1 101 ? 4.456 4.561 -17.968 1.00 88.56 101 LYS A O 1
ATOM 794 N N . ILE A 1 102 ? 6.139 3.333 -18.818 1.00 87.94 102 ILE A N 1
ATOM 795 C CA . ILE A 1 102 ? 6.304 4.094 -20.057 1.00 87.94 102 ILE A CA 1
ATOM 796 C C . ILE A 1 102 ? 6.215 3.156 -21.261 1.00 87.94 102 ILE A C 1
ATOM 798 O O . ILE A 1 102 ? 6.715 2.031 -21.199 1.00 87.94 102 ILE A O 1
ATOM 802 N N . PRO A 1 103 ? 5.618 3.597 -22.377 1.00 89.69 103 PRO A N 1
ATOM 803 C CA . PRO A 1 103 ? 5.673 2.834 -23.611 1.00 89.69 103 PRO A CA 1
ATOM 804 C C . PRO A 1 103 ? 7.112 2.821 -24.144 1.00 89.69 103 PRO A C 1
ATOM 806 O O . PRO A 1 103 ? 7.744 3.870 -24.283 1.00 89.69 103 PRO A O 1
ATOM 809 N N . GLN A 1 104 ? 7.628 1.641 -24.475 1.00 87.12 104 GLN A N 1
ATOM 810 C CA . GLN A 1 104 ? 8.912 1.461 -25.144 1.00 87.12 104 GLN A CA 1
ATOM 811 C C . GLN A 1 104 ? 8.729 0.768 -26.492 1.00 87.12 104 GLN A C 1
ATOM 813 O O . GLN A 1 104 ? 8.021 -0.231 -26.614 1.00 87.12 104 GLN A O 1
ATOM 818 N N . GLN A 1 105 ? 9.409 1.301 -27.510 1.00 89.75 105 GLN A N 1
ATOM 819 C CA . GLN A 1 105 ? 9.511 0.675 -28.822 1.00 89.75 105 GLN A CA 1
ATOM 820 C C . GLN A 1 105 ? 10.713 -0.282 -28.837 1.00 89.75 105 GLN A C 1
ATOM 822 O O . GLN A 1 105 ? 11.831 0.158 -28.544 1.00 89.75 105 GLN A O 1
ATOM 827 N N . PRO A 1 106 ? 10.542 -1.561 -29.215 1.00 87.62 106 PRO A N 1
ATOM 828 C CA . PRO A 1 106 ? 11.669 -2.474 -29.357 1.00 87.62 106 PRO A CA 1
ATOM 829 C C . PRO A 1 106 ? 12.696 -1.952 -30.373 1.00 87.62 106 PRO A C 1
ATOM 831 O O . PRO A 1 106 ? 12.368 -1.644 -31.524 1.00 87.62 106 PRO A O 1
ATOM 834 N N . ARG A 1 107 ? 13.970 -1.869 -29.966 1.00 87.44 107 ARG A N 1
ATOM 835 C CA . ARG A 1 107 ? 15.052 -1.433 -30.863 1.00 87.44 107 ARG A CA 1
ATOM 836 C C . ARG A 1 107 ? 15.161 -2.373 -32.064 1.00 87.44 107 ARG A C 1
ATOM 838 O O . ARG A 1 107 ? 15.186 -3.590 -31.908 1.00 87.44 107 ARG A O 1
ATOM 845 N N . GLY A 1 108 ? 15.250 -1.793 -33.260 1.00 87.94 108 GLY A N 1
ATOM 846 C CA . GLY A 1 108 ? 15.396 -2.546 -34.509 1.00 87.94 108 GLY A CA 1
ATOM 847 C C . GLY A 1 108 ? 14.129 -3.267 -34.983 1.00 87.94 108 GLY A C 1
ATOM 848 O O . GLY A 1 108 ? 14.210 -4.022 -35.946 1.00 87.94 108 GLY A O 1
ATOM 849 N N . LYS A 1 109 ? 12.970 -3.049 -34.342 1.00 88.75 109 LYS A N 1
ATOM 850 C CA . LYS A 1 109 ? 11.676 -3.607 -34.772 1.00 88.75 109 LYS A CA 1
ATOM 851 C C . LYS A 1 109 ? 10.586 -2.520 -34.741 1.00 88.75 109 LYS A C 1
ATOM 853 O O . LYS A 1 109 ? 9.770 -2.503 -33.820 1.00 88.75 109 LYS A O 1
ATOM 858 N N . PRO A 1 110 ? 10.578 -1.582 -35.708 1.00 85.12 110 PRO A N 1
ATOM 859 C CA . PRO A 1 110 ? 9.602 -0.488 -35.746 1.00 85.12 110 PRO A CA 1
ATOM 860 C C . PRO A 1 110 ? 8.157 -0.975 -35.944 1.00 85.12 110 PRO A C 1
ATOM 862 O O . PRO A 1 110 ? 7.234 -0.323 -35.472 1.00 85.12 110 PRO A O 1
ATOM 865 N N . ASP A 1 111 ? 7.966 -2.144 -36.563 1.00 91.62 111 ASP A N 1
ATOM 866 C CA . ASP A 1 111 ? 6.636 -2.712 -36.829 1.00 91.62 111 ASP A CA 1
ATOM 867 C C . ASP A 1 111 ? 6.050 -3.494 -35.639 1.00 91.62 111 ASP A C 1
ATOM 869 O O . ASP A 1 111 ? 4.887 -3.900 -35.661 1.00 91.62 111 ASP A O 1
ATOM 873 N N . MET A 1 112 ? 6.840 -3.735 -34.585 1.00 90.12 112 MET A N 1
ATOM 874 C CA . MET A 1 112 ? 6.317 -4.334 -33.357 1.00 90.12 112 MET A CA 1
ATOM 875 C C . MET A 1 112 ? 5.535 -3.301 -32.548 1.00 90.12 112 MET A C 1
ATOM 877 O O . MET A 1 112 ? 5.918 -2.137 -32.468 1.00 90.12 112 MET A O 1
ATOM 881 N N . LYS A 1 113 ? 4.450 -3.735 -31.899 1.00 89.94 113 LYS A N 1
ATOM 882 C CA . LYS A 1 113 ? 3.706 -2.872 -30.974 1.00 89.94 113 LYS A CA 1
ATOM 883 C C . LYS A 1 113 ? 4.606 -2.462 -29.793 1.00 89.94 113 LYS A C 1
ATOM 885 O O . LYS A 1 113 ? 5.354 -3.316 -29.307 1.00 89.94 113 LYS A O 1
ATOM 890 N N . PRO A 1 114 ? 4.518 -1.207 -29.313 1.00 89.19 114 PRO A N 1
ATOM 891 C CA . PRO A 1 114 ? 5.170 -0.803 -28.075 1.00 89.19 114 PRO A CA 1
ATOM 892 C C . PRO A 1 114 ? 4.745 -1.703 -26.912 1.00 89.19 114 PRO A C 1
ATOM 894 O O . PRO A 1 114 ? 3.591 -2.133 -26.852 1.00 89.19 114 PRO A O 1
ATOM 897 N N . TYR A 1 115 ? 5.661 -1.954 -25.982 1.00 87.88 115 TYR A N 1
ATOM 898 C CA . TYR A 1 115 ? 5.368 -2.621 -24.712 1.00 87.88 115 TYR A CA 1
ATOM 899 C C . TYR A 1 115 ? 5.476 -1.624 -23.558 1.00 87.88 115 TYR A C 1
ATOM 901 O O . TYR A 1 115 ? 6.133 -0.590 -23.682 1.00 87.88 115 TYR A O 1
ATOM 909 N N . GLU A 1 116 ? 4.831 -1.917 -22.432 1.00 88.00 116 GLU A N 1
ATOM 910 C CA . GLU A 1 116 ? 5.001 -1.124 -21.216 1.00 88.00 116 GLU A CA 1
ATOM 911 C C . GLU A 1 116 ? 6.276 -1.557 -20.494 1.00 88.00 116 GLU A C 1
ATOM 913 O O . GLU A 1 116 ? 6.404 -2.705 -20.077 1.00 88.00 116 GLU A O 1
ATOM 918 N N . ALA A 1 117 ? 7.218 -0.634 -20.335 1.00 86.94 117 ALA A N 1
ATOM 919 C CA . ALA A 1 117 ? 8.388 -0.821 -19.492 1.00 86.94 117 ALA A CA 1
ATOM 920 C C . ALA A 1 117 ? 8.196 -0.089 -18.166 1.00 86.94 117 ALA A C 1
ATOM 922 O O . ALA A 1 117 ? 7.635 1.009 -18.125 1.00 86.94 117 ALA A O 1
ATOM 923 N N . ILE A 1 118 ? 8.709 -0.669 -17.086 1.00 88.19 118 ILE A N 1
ATOM 924 C CA . ILE A 1 118 ? 8.752 -0.008 -15.782 1.00 88.19 118 ILE A CA 1
ATOM 925 C C . ILE A 1 118 ? 9.833 1.077 -15.835 1.00 88.19 118 ILE A C 1
ATOM 927 O O . ILE A 1 118 ? 11.009 0.795 -16.056 1.00 88.19 118 ILE A O 1
ATOM 931 N N . GLU A 1 119 ? 9.430 2.330 -15.646 1.00 89.44 119 GLU A N 1
ATOM 932 C CA . GLU A 1 119 ? 10.338 3.478 -15.558 1.00 89.44 119 GLU A CA 1
ATOM 933 C C . GLU A 1 119 ? 10.813 3.678 -14.111 1.00 89.44 119 GLU A C 1
ATOM 935 O O . GLU A 1 119 ? 11.994 3.935 -13.862 1.00 89.44 119 GLU A O 1
ATOM 940 N N . SER A 1 120 ? 9.903 3.525 -13.145 1.00 91.69 120 SER A N 1
ATOM 941 C CA . SER A 1 120 ? 10.209 3.611 -11.715 1.00 91.69 120 SER A CA 1
ATOM 942 C C . SER A 1 120 ? 9.289 2.738 -10.874 1.00 91.69 120 SER A C 1
ATOM 944 O O . SER A 1 120 ? 8.147 2.494 -11.260 1.00 91.69 120 SER A O 1
ATOM 946 N N . ASN A 1 121 ? 9.775 2.341 -9.699 1.00 92.56 121 ASN A N 1
ATOM 947 C CA . ASN A 1 121 ? 8.993 1.672 -8.663 1.00 92.56 121 ASN A CA 1
ATOM 948 C C . ASN A 1 121 ? 8.665 2.646 -7.529 1.00 92.56 121 ASN A C 1
ATOM 950 O O . ASN A 1 121 ? 9.407 3.600 -7.271 1.00 92.56 121 ASN A O 1
ATOM 954 N N . TYR A 1 122 ? 7.547 2.417 -6.852 1.00 94.25 122 TYR A N 1
ATOM 955 C CA . TYR A 1 122 ? 7.163 3.128 -5.641 1.00 94.25 122 TYR A CA 1
ATOM 956 C C . TYR A 1 122 ? 7.453 2.243 -4.435 1.00 94.25 122 TYR A C 1
ATOM 958 O O . TYR A 1 122 ? 6.956 1.132 -4.327 1.00 94.25 122 TYR A O 1
ATOM 966 N N . GLU A 1 123 ? 8.256 2.750 -3.510 1.00 93.62 123 GLU A N 1
ATOM 967 C CA . GLU A 1 123 ? 8.755 1.995 -2.367 1.00 93.62 123 GLU A CA 1
ATOM 968 C C . GLU A 1 123 ? 8.418 2.690 -1.051 1.00 93.62 123 GLU A C 1
ATOM 970 O O . GLU A 1 123 ? 8.254 3.912 -0.993 1.00 93.62 123 GLU A O 1
ATOM 975 N N . LEU A 1 124 ? 8.427 1.922 0.040 1.00 94.75 124 LEU A N 1
ATOM 976 C CA . LEU A 1 124 ? 8.274 2.430 1.408 1.00 94.75 124 LEU A CA 1
ATOM 977 C C . LEU A 1 124 ? 7.033 3.333 1.567 1.00 94.75 124 LEU A C 1
ATOM 979 O O . LEU A 1 124 ? 7.170 4.496 1.977 1.00 94.75 124 LEU A O 1
ATOM 983 N N . PRO A 1 125 ? 5.828 2.837 1.222 1.00 97.38 125 PRO A N 1
ATOM 984 C CA . PRO A 1 125 ? 4.618 3.614 1.400 1.00 97.38 125 PRO A CA 1
ATOM 985 C C . PRO A 1 125 ? 4.396 3.937 2.879 1.00 97.38 125 PRO A C 1
ATOM 987 O O . PRO A 1 125 ? 4.678 3.137 3.773 1.00 97.38 125 PRO A O 1
ATOM 990 N N . ARG A 1 126 ? 3.880 5.133 3.148 1.00 97.50 126 ARG A N 1
ATOM 991 C CA . ARG A 1 126 ? 3.556 5.592 4.500 1.00 97.50 126 ARG A CA 1
ATOM 992 C C . ARG A 1 126 ? 2.493 6.674 4.474 1.00 97.50 126 ARG A C 1
ATOM 994 O O . ARG A 1 126 ? 2.496 7.540 3.600 1.00 97.50 126 ARG A O 1
ATOM 1001 N N . TRP A 1 127 ? 1.633 6.686 5.482 1.00 97.75 127 TRP A N 1
ATOM 1002 C CA . TRP A 1 127 ? 0.735 7.811 5.704 1.00 97.75 127 TRP A CA 1
ATOM 1003 C C . TRP A 1 127 ? 1.429 8.907 6.514 1.00 97.75 127 TRP A C 1
ATOM 1005 O O . TRP A 1 127 ? 2.152 8.632 7.470 1.00 97.75 127 TRP A O 1
ATOM 1015 N N . THR A 1 128 ? 1.209 10.165 6.142 1.00 96.88 128 THR A N 1
ATOM 1016 C CA . THR A 1 128 ? 1.592 11.315 6.965 1.00 96.88 128 THR A CA 1
ATOM 1017 C C . THR A 1 128 ? 0.583 11.517 8.090 1.00 96.88 128 THR A C 1
ATOM 1019 O O . THR A 1 128 ? -0.572 11.112 7.966 1.00 96.88 128 THR A O 1
ATOM 1022 N N . GLY A 1 129 ? 0.970 12.242 9.146 1.00 94.38 129 GLY A N 1
ATOM 1023 C CA . GLY A 1 129 ? 0.048 12.645 10.219 1.00 94.38 129 GLY A CA 1
ATOM 1024 C C . GLY A 1 129 ? -1.152 13.484 9.750 1.00 94.38 129 GLY A C 1
ATOM 1025 O O . GLY A 1 129 ? -2.118 13.628 10.485 1.00 94.38 129 GLY A O 1
ATOM 1026 N N . GLN A 1 130 ? -1.119 14.006 8.519 1.00 94.44 130 GLN A N 1
ATOM 1027 C CA . GLN A 1 130 ? -2.227 14.729 7.882 1.00 94.44 130 GLN A CA 1
ATOM 1028 C C . GLN A 1 130 ? -3.126 13.816 7.026 1.00 94.44 130 GLN A C 1
ATOM 1030 O O . GLN A 1 130 ? -3.953 14.310 6.263 1.00 94.44 130 GLN A O 1
ATOM 1035 N N . GLY A 1 131 ? -2.937 12.495 7.083 1.00 93.31 131 GLY A N 1
ATOM 1036 C CA . GLY A 1 131 ? -3.733 11.535 6.316 1.00 93.31 131 GLY A CA 1
ATOM 1037 C C . GLY A 1 131 ? -3.423 11.526 4.817 1.00 93.31 131 GLY A C 1
ATOM 1038 O O . GLY A 1 131 ? -4.279 11.147 4.023 1.00 93.31 131 GLY A O 1
ATOM 1039 N N . GLN A 1 132 ? -2.219 11.938 4.406 1.00 95.94 132 GLN A N 1
ATOM 1040 C CA . GLN A 1 132 ? -1.777 11.837 3.011 1.00 95.94 132 GLN A CA 1
ATOM 1041 C C . GLN A 1 132 ? -0.899 10.603 2.822 1.00 95.94 132 GLN A C 1
ATOM 1043 O O . GLN A 1 132 ? 0.033 10.395 3.597 1.00 95.94 132 GLN A O 1
ATOM 1048 N N . LEU A 1 133 ? -1.149 9.814 1.779 1.00 98.00 133 LEU A N 1
ATOM 1049 C CA . LEU A 1 133 ? -0.302 8.671 1.450 1.00 98.00 133 LEU A CA 1
ATOM 1050 C C . LEU A 1 133 ? 0.921 9.132 0.650 1.00 98.00 133 LEU A C 1
ATOM 1052 O O . LEU A 1 133 ? 0.783 9.792 -0.380 1.00 98.00 133 LEU A O 1
ATOM 1056 N N . GLN A 1 134 ? 2.110 8.778 1.124 1.00 98.00 134 GLN A N 1
ATOM 1057 C CA . GLN A 1 134 ? 3.394 9.038 0.485 1.00 98.00 134 GLN A CA 1
ATOM 1058 C C . GLN A 1 134 ? 4.112 7.738 0.139 1.00 98.00 134 GLN A C 1
ATOM 1060 O O . GLN A 1 134 ? 3.912 6.729 0.805 1.00 98.00 134 GLN A O 1
ATOM 1065 N N . ALA A 1 135 ? 4.996 7.796 -0.849 1.00 97.19 135 ALA A N 1
ATOM 1066 C CA . ALA A 1 135 ? 5.948 6.742 -1.182 1.00 97.19 135 ALA A CA 1
ATOM 1067 C C . ALA A 1 135 ? 7.238 7.362 -1.729 1.00 97.19 135 ALA A C 1
ATOM 1069 O O . ALA A 1 135 ? 7.276 8.545 -2.074 1.00 97.19 135 ALA A O 1
ATOM 1070 N N . ASN A 1 136 ? 8.300 6.572 -1.815 1.00 95.06 136 ASN A N 1
ATOM 1071 C CA . ASN A 1 136 ? 9.507 6.937 -2.542 1.00 95.06 136 ASN A CA 1
ATOM 1072 C C . ASN A 1 136 ? 9.394 6.443 -3.981 1.00 95.06 136 ASN A C 1
ATOM 1074 O O . ASN A 1 136 ? 9.314 5.245 -4.204 1.00 95.06 136 ASN A O 1
ATOM 1078 N N . GLN A 1 137 ? 9.449 7.343 -4.952 1.00 94.50 137 GLN A N 1
ATOM 1079 C CA . GLN A 1 137 ? 9.682 6.976 -6.341 1.00 94.50 137 GLN A CA 1
ATOM 1080 C C . GLN A 1 137 ? 11.168 6.668 -6.529 1.00 94.50 137 GLN A C 1
ATOM 1082 O O . GLN A 1 137 ? 12.000 7.519 -6.200 1.00 94.50 137 GLN A O 1
ATOM 1087 N N . VAL A 1 138 ? 11.481 5.481 -7.047 1.00 92.50 138 VAL A N 1
ATOM 1088 C CA . VAL A 1 138 ? 12.838 4.977 -7.280 1.00 92.50 138 VAL A CA 1
ATOM 1089 C C . VAL A 1 138 ? 12.995 4.571 -8.745 1.00 92.50 138 VAL A C 1
ATOM 1091 O O . VAL A 1 138 ? 12.316 3.671 -9.231 1.00 92.50 138 VAL A O 1
ATOM 1094 N N . CYS A 1 139 ? 13.885 5.254 -9.463 1.00 89.94 139 CYS A N 1
ATOM 1095 C CA . CYS A 1 139 ? 14.220 4.928 -10.855 1.00 89.94 139 CYS A CA 1
ATOM 1096 C C . CYS A 1 139 ? 15.103 3.676 -10.972 1.00 89.94 139 CYS A C 1
ATOM 1098 O O . CYS A 1 139 ? 15.752 3.268 -10.004 1.00 89.94 139 CYS A O 1
ATOM 1100 N N . ALA A 1 140 ? 15.196 3.121 -12.186 1.00 79.50 140 ALA A N 1
ATOM 1101 C CA . ALA A 1 140 ? 16.082 2.000 -12.503 1.00 79.50 140 ALA A CA 1
ATOM 1102 C C . ALA A 1 140 ? 17.513 2.192 -11.947 1.00 79.50 140 ALA A C 1
ATOM 1104 O O . ALA A 1 140 ? 18.076 3.291 -11.966 1.00 79.50 140 ALA A O 1
ATOM 1105 N N . ALA A 1 141 ? 18.096 1.105 -11.428 1.00 72.56 141 ALA A N 1
ATOM 1106 C CA . ALA A 1 141 ? 19.386 1.085 -10.725 1.00 72.56 141 ALA A CA 1
ATOM 1107 C C . ALA A 1 141 ? 19.465 1.956 -9.446 1.00 72.56 141 ALA A C 1
ATOM 1109 O O . ALA A 1 141 ? 20.562 2.299 -9.006 1.00 72.56 141 ALA A O 1
ATOM 1110 N N . GLY A 1 142 ? 18.328 2.331 -8.844 1.00 69.38 142 GLY A N 1
ATOM 1111 C CA . GLY A 1 142 ? 18.263 2.989 -7.530 1.00 69.38 142 GLY A CA 1
ATOM 1112 C C . GLY A 1 142 ? 18.702 4.460 -7.502 1.00 69.38 142 GLY A C 1
ATOM 1113 O O . GLY A 1 142 ? 18.885 5.026 -6.426 1.00 69.38 142 GLY A O 1
ATOM 1114 N N . LYS A 1 143 ? 18.906 5.091 -8.665 1.00 75.62 143 LYS A N 1
ATOM 1115 C CA . LYS A 1 143 ? 19.653 6.360 -8.780 1.00 75.62 143 LYS A CA 1
ATOM 1116 C C . LYS A 1 143 ? 18.896 7.613 -8.342 1.00 75.62 143 LYS A C 1
ATOM 1118 O O . LYS A 1 143 ? 19.509 8.541 -7.824 1.00 75.62 143 LYS A O 1
ATOM 1123 N N . LEU A 1 144 ? 17.587 7.673 -8.569 1.00 77.62 144 LEU A N 1
ATOM 1124 C CA . LEU A 1 144 ? 16.772 8.836 -8.223 1.00 77.62 144 LEU A CA 1
ATOM 1125 C C . LEU A 1 144 ? 15.689 8.400 -7.249 1.00 77.62 144 LEU A C 1
ATOM 1127 O O . LEU A 1 144 ? 14.802 7.643 -7.628 1.00 77.62 144 LEU A O 1
ATOM 1131 N N . LYS A 1 145 ? 15.780 8.896 -6.013 1.00 87.25 145 LYS A N 1
ATOM 1132 C CA . LYS A 1 145 ? 14.810 8.664 -4.944 1.00 87.25 145 LYS A CA 1
ATOM 1133 C C . LYS A 1 145 ? 14.137 9.979 -4.575 1.00 87.25 145 LYS A C 1
ATOM 1135 O O . LYS A 1 145 ? 14.807 10.906 -4.118 1.00 87.25 145 LYS A O 1
ATOM 1140 N N . ARG A 1 146 ? 12.819 10.075 -4.747 1.00 91.69 146 ARG A N 1
ATOM 1141 C CA . ARG A 1 146 ? 12.043 11.256 -4.331 1.00 91.69 146 ARG A CA 1
ATOM 1142 C C . ARG A 1 146 ? 10.735 10.852 -3.678 1.00 91.69 146 ARG A C 1
ATOM 1144 O O . ARG A 1 146 ? 10.079 9.921 -4.120 1.00 91.69 146 ARG A O 1
ATOM 1151 N N . VAL A 1 147 ? 10.339 11.587 -2.644 1.00 95.56 147 VAL A N 1
ATOM 1152 C CA . VAL A 1 147 ? 9.031 11.399 -2.017 1.00 95.56 147 VAL A CA 1
ATOM 1153 C C . VAL A 1 147 ? 7.940 11.945 -2.939 1.00 95.56 147 VAL A C 1
ATOM 1155 O O . VAL A 1 147 ? 7.977 13.114 -3.335 1.00 95.56 147 VAL A O 1
ATOM 1158 N N . ILE A 1 148 ? 6.967 11.095 -3.246 1.00 96.31 148 ILE A N 1
ATOM 1159 C CA . ILE A 1 148 ? 5.729 11.401 -3.961 1.00 96.31 148 ILE A CA 1
ATOM 1160 C C . ILE A 1 148 ? 4.540 11.213 -3.018 1.00 96.31 148 ILE A C 1
ATOM 1162 O O . ILE A 1 148 ? 4.595 10.423 -2.080 1.00 96.31 148 ILE A O 1
ATOM 1166 N N . THR A 1 149 ? 3.459 11.941 -3.272 1.00 97.31 149 THR A N 1
ATOM 1167 C CA . THR A 1 149 ? 2.223 11.918 -2.485 1.00 97.31 149 THR A CA 1
ATOM 1168 C C . THR A 1 149 ? 1.044 11.634 -3.404 1.00 97.31 149 THR A C 1
ATOM 1170 O O . THR A 1 149 ? 0.890 12.308 -4.426 1.00 97.31 149 THR A O 1
ATOM 1173 N N . LEU A 1 150 ? 0.182 10.694 -3.029 1.00 96.88 150 LEU A N 1
ATOM 1174 C CA . LEU A 1 150 ? -1.084 10.451 -3.708 1.00 96.88 150 LEU A CA 1
ATOM 1175 C C . LEU A 1 150 ? -2.063 11.585 -3.369 1.00 96.88 150 LEU A C 1
ATOM 1177 O O . LEU A 1 150 ? -2.362 11.837 -2.200 1.00 96.88 150 LEU A O 1
ATOM 1181 N N . LYS A 1 151 ? -2.543 12.301 -4.388 1.00 94.56 151 LYS A N 1
ATOM 1182 C CA . LYS A 1 151 ? -3.444 13.450 -4.234 1.00 94.56 151 LYS A CA 1
ATOM 1183 C C . LYS A 1 151 ? -4.688 13.283 -5.093 1.00 94.56 151 LYS A C 1
ATOM 1185 O O . LYS A 1 151 ? -4.579 12.924 -6.263 1.00 94.56 151 LYS A O 1
ATOM 1190 N N . LEU A 1 152 ? -5.845 13.615 -4.528 1.00 90.69 152 LEU A N 1
ATOM 1191 C CA . LEU A 1 152 ? -7.081 13.818 -5.275 1.00 90.69 152 LEU A CA 1
ATOM 1192 C C . LEU A 1 152 ? -7.095 15.257 -5.797 1.00 90.69 152 LEU A C 1
ATOM 1194 O O . LEU A 1 152 ? -7.060 16.201 -5.006 1.00 90.69 152 LEU A O 1
ATOM 1198 N N . LYS A 1 153 ? -7.120 15.433 -7.116 1.00 87.44 153 LYS A N 1
ATOM 1199 C CA . LYS A 1 153 ? -7.257 16.741 -7.762 1.00 87.44 153 LYS A CA 1
ATOM 1200 C C . LYS A 1 153 ? -8.231 16.607 -8.928 1.00 87.44 153 LYS A C 1
ATOM 1202 O O . LYS A 1 153 ? -8.110 15.673 -9.710 1.00 87.44 153 LYS A O 1
ATOM 1207 N N . ASP A 1 154 ? -9.194 17.520 -9.021 1.00 87.50 154 ASP A N 1
ATOM 1208 C CA . ASP A 1 154 ? -10.193 17.550 -10.101 1.00 87.50 154 ASP A CA 1
ATOM 1209 C C . ASP A 1 154 ? -10.946 16.210 -10.263 1.00 87.50 154 ASP A C 1
ATOM 1211 O O . ASP A 1 154 ? -11.233 15.757 -11.365 1.00 87.50 154 ASP A O 1
ATOM 1215 N N . GLY A 1 155 ? -11.227 15.534 -9.139 1.00 86.94 155 GLY A N 1
ATOM 1216 C CA . GLY A 1 155 ? -11.910 14.234 -9.113 1.00 86.94 155 GLY A CA 1
ATOM 1217 C C . GLY A 1 155 ? -11.034 13.025 -9.468 1.00 86.94 155 GLY A C 1
ATOM 1218 O O . GLY A 1 155 ? -11.505 11.896 -9.365 1.00 86.94 155 GLY A O 1
ATOM 1219 N N . ALA A 1 156 ? -9.762 13.232 -9.821 1.00 89.12 156 ALA A N 1
ATOM 1220 C CA . ALA A 1 156 ? -8.827 12.170 -10.175 1.00 89.12 156 ALA A CA 1
ATOM 1221 C C . ALA A 1 156 ? -7.682 12.048 -9.160 1.00 89.12 156 ALA A C 1
ATOM 1223 O O . ALA A 1 156 ? -7.047 13.026 -8.754 1.00 89.12 156 ALA A O 1
ATOM 1224 N N . TRP A 1 157 ? -7.394 10.816 -8.755 1.00 92.19 157 TRP A N 1
ATOM 1225 C CA . TRP A 1 157 ? -6.247 10.501 -7.913 1.00 92.19 157 TRP A CA 1
ATOM 1226 C C . TRP A 1 157 ? -4.982 10.371 -8.758 1.00 92.19 157 TRP A C 1
ATOM 1228 O O . TRP A 1 157 ? -4.965 9.671 -9.767 1.00 92.19 157 TRP A O 1
ATOM 1238 N N . SER A 1 158 ? -3.905 11.032 -8.340 1.00 92.75 158 SER A N 1
ATOM 1239 C CA . SER A 1 158 ? -2.600 10.911 -8.992 1.00 92.75 158 SER A CA 1
ATOM 1240 C C . SER A 1 158 ? -1.450 11.125 -8.014 1.00 92.75 158 SER A C 1
ATOM 1242 O O . SER A 1 158 ? -1.553 11.904 -7.062 1.00 92.75 158 SER A O 1
ATOM 1244 N N . TRP A 1 159 ? -0.334 10.446 -8.264 1.00 94.44 159 TRP A N 1
ATOM 1245 C CA . TRP A 1 159 ? 0.909 10.661 -7.533 1.00 94.44 159 TRP A CA 1
ATOM 1246 C C . TRP A 1 159 ? 1.569 11.969 -7.971 1.00 94.44 159 TRP A C 1
ATOM 1248 O O . TRP A 1 159 ? 1.669 12.270 -9.164 1.00 94.44 159 TRP A O 1
ATOM 1258 N N . LYS A 1 160 ? 1.986 12.787 -6.999 1.00 93.94 160 LYS A N 1
ATOM 1259 C CA . LYS A 1 160 ? 2.626 14.087 -7.234 1.00 93.94 160 LYS A CA 1
ATOM 1260 C C . LYS A 1 160 ? 3.843 14.295 -6.326 1.00 93.94 160 LYS A C 1
ATOM 1262 O O . LYS A 1 160 ? 3.755 13.993 -5.139 1.00 93.94 160 LYS A O 1
ATOM 1267 N N . PRO A 1 161 ? 4.920 14.930 -6.819 1.00 92.12 161 PRO A N 1
ATOM 1268 C CA . PRO A 1 161 ? 5.120 15.364 -8.207 1.00 92.12 161 PRO A CA 1
ATOM 1269 C C . PRO A 1 161 ? 5.251 14.173 -9.171 1.00 92.12 161 PRO A C 1
ATOM 1271 O O . PRO A 1 161 ? 5.684 13.106 -8.763 1.00 92.12 161 PRO A O 1
ATOM 1274 N N . SER A 1 162 ? 4.859 14.363 -10.434 1.00 78.81 162 SER A N 1
ATOM 1275 C CA . SER A 1 162 ? 5.147 13.391 -11.497 1.00 78.81 162 SER A CA 1
ATOM 1276 C C . SER A 1 162 ? 6.552 13.677 -12.000 1.00 78.81 162 SER A C 1
ATOM 1278 O O . SER A 1 162 ? 6.819 14.806 -12.415 1.00 78.81 162 SER A O 1
ATOM 1280 N N . ILE A 1 163 ? 7.447 12.702 -11.917 1.00 81.06 163 ILE A N 1
ATOM 1281 C CA . ILE A 1 163 ? 8.841 12.851 -12.331 1.00 81.06 163 ILE A CA 1
ATOM 1282 C C . ILE A 1 163 ? 9.156 11.716 -13.286 1.00 81.06 163 ILE A C 1
ATOM 1284 O O . ILE A 1 163 ? 8.870 10.562 -12.977 1.00 81.06 163 ILE A O 1
ATOM 1288 N N . HIS A 1 164 ? 9.755 12.066 -14.417 1.00 84.44 164 HIS A N 1
ATOM 1289 C CA . HIS A 1 164 ? 10.321 11.095 -15.337 1.00 84.44 164 HIS A CA 1
ATOM 1290 C C . HIS A 1 164 ? 11.734 10.737 -14.905 1.00 84.44 164 HIS A C 1
ATOM 1292 O O . HIS A 1 164 ? 12.511 11.608 -14.497 1.00 84.44 164 HIS A O 1
ATOM 1298 N N . CYS A 1 165 ? 12.068 9.461 -15.010 1.00 83.81 165 CYS A N 1
ATOM 1299 C CA . CYS A 1 165 ? 13.439 9.027 -14.818 1.00 83.81 165 CYS A CA 1
ATOM 1300 C C . CYS A 1 165 ? 14.235 9.487 -16.036 1.00 83.81 165 CYS A C 1
ATOM 1302 O O . CYS A 1 165 ? 13.938 9.095 -17.160 1.00 83.81 165 CYS A O 1
ATOM 1304 N N . ALA A 1 166 ? 15.212 10.371 -15.827 1.00 68.56 166 ALA A N 1
ATOM 1305 C CA . ALA A 1 166 ? 16.129 10.733 -16.897 1.00 68.56 166 ALA A CA 1
ATOM 1306 C C . ALA A 1 166 ? 16.873 9.464 -17.348 1.00 68.56 166 ALA A C 1
ATOM 1308 O O . ALA A 1 166 ? 17.426 8.755 -16.503 1.00 68.56 166 ALA A O 1
ATOM 1309 N N . ASN A 1 167 ? 16.829 9.178 -18.653 1.00 55.59 167 ASN A N 1
ATOM 1310 C CA . ASN A 1 167 ? 17.610 8.109 -19.281 1.00 55.59 167 ASN A CA 1
ATOM 1311 C C . ASN A 1 167 ? 19.111 8.404 -19.214 1.00 55.59 167 ASN A C 1
ATOM 1313 O O . ASN A 1 167 ? 19.479 9.587 -19.400 1.00 55.59 167 ASN A O 1
#

Radius of gyration: 18.49 Å; chains: 1; bounding box: 38×48×53 Å

Secondary structure (DSSP, 8-state):
-PPP-PBSP-SSTT-SEEEEEEEEEGGGTEEEEEEEETTEEEEEEEETTT--EEEE-SEEEE-TTSSEEEEEEB-TT-SS-EEEEEETTS-EEEEEESEEEEEEPPTT-TTSPPEEEEEEEEEEEEE-TTS-EEEEEEEGGG--EEEEEEEEETTEEEEES--PPP-

pLDDT: mean 89.22, std 10.45, range [46.72, 98.5]